Protein AF-A0A3D5RV11-F1 (afdb_monomer_lite)

Radius of gyration: 17.99 Å; chains: 1; bounding box: 46×35×48 Å

Structure (mmCIF, N/CA/C/O backbone):
data_AF-A0A3D5RV11-F1
#
_entry.id   AF-A0A3D5RV11-F1
#
loop_
_atom_site.group_PDB
_atom_site.id
_atom_site.type_symbol
_atom_site.label_atom_id
_atom_site.label_alt_id
_atom_site.label_comp_id
_atom_site.label_asym_id
_atom_site.label_entity_id
_atom_site.label_seq_id
_atom_site.pdbx_PDB_ins_code
_atom_site.Cartn_x
_atom_site.Cartn_y
_atom_site.Cartn_z
_atom_site.occupancy
_atom_site.B_iso_or_equiv
_atom_site.auth_seq_id
_atom_site.auth_comp_id
_atom_site.auth_asym_id
_atom_site.auth_atom_id
_atom_site.pdbx_PDB_model_num
ATOM 1 N N . MET A 1 1 ? 27.086 -14.162 5.211 1.00 39.62 1 MET A N 1
ATOM 2 C CA . MET A 1 1 ? 26.537 -12.927 4.613 1.00 39.62 1 MET A CA 1
ATOM 3 C C . MET A 1 1 ? 25.572 -13.339 3.508 1.00 39.62 1 MET A C 1
ATOM 5 O O . MET A 1 1 ? 26.021 -13.602 2.409 1.00 39.62 1 MET A O 1
ATOM 9 N N . HIS A 1 2 ? 24.284 -13.502 3.830 1.00 42.56 2 HIS A N 1
ATOM 10 C CA . HIS A 1 2 ? 23.211 -13.899 2.896 1.00 42.56 2 HIS A CA 1
ATOM 11 C C . HIS A 1 2 ? 21.897 -13.182 3.269 1.00 42.56 2 HIS A C 1
ATOM 13 O O . HIS A 1 2 ? 20.844 -13.797 3.323 1.00 42.56 2 HIS A O 1
ATOM 19 N N . TYR A 1 3 ? 21.973 -11.895 3.623 1.00 49.72 3 TYR A N 1
ATOM 20 C CA . TYR A 1 3 ? 20.805 -11.120 4.075 1.00 49.72 3 TYR A CA 1
ATOM 21 C C . TYR A 1 3 ? 20.136 -10.307 2.958 1.00 49.72 3 TYR A C 1
ATOM 23 O O . TYR A 1 3 ? 19.068 -9.752 3.173 1.00 49.72 3 TYR A O 1
ATOM 31 N N . GLU A 1 4 ? 20.749 -10.213 1.775 1.00 43.91 4 GLU A N 1
ATOM 32 C CA . GLU A 1 4 ? 20.245 -9.338 0.707 1.00 43.91 4 GLU A CA 1
ATOM 33 C C . GLU A 1 4 ? 19.208 -10.023 -0.195 1.00 43.91 4 GLU A C 1
ATOM 35 O O . GLU A 1 4 ? 18.327 -9.347 -0.705 1.00 43.91 4 GLU A O 1
ATOM 40 N N . LEU A 1 5 ? 19.239 -11.356 -0.334 1.00 47.38 5 LEU A N 1
ATOM 41 C CA . LEU A 1 5 ? 18.306 -12.089 -1.208 1.00 47.38 5 LEU A CA 1
ATOM 42 C C . LEU A 1 5 ? 16.985 -12.480 -0.530 1.00 47.38 5 LEU A C 1
ATOM 44 O O . LEU A 1 5 ? 16.057 -12.882 -1.221 1.00 47.38 5 LEU A O 1
ATOM 48 N N . SER A 1 6 ? 16.875 -12.382 0.799 1.00 54.75 6 SER A N 1
ATOM 49 C CA . SER A 1 6 ? 15.638 -12.756 1.501 1.00 54.75 6 SER A CA 1
ATOM 50 C C . SER A 1 6 ? 14.515 -11.738 1.312 1.00 54.75 6 SER A C 1
ATOM 52 O O . SER A 1 6 ? 13.356 -12.096 1.458 1.00 54.75 6 SER A O 1
ATOM 54 N N . TYR A 1 7 ? 14.844 -10.480 0.996 1.00 56.53 7 TYR A N 1
ATOM 55 C CA . TYR A 1 7 ? 13.843 -9.428 0.791 1.00 56.53 7 TYR A CA 1
ATOM 56 C C . TYR A 1 7 ? 13.012 -9.637 -0.481 1.00 56.53 7 TYR A C 1
ATOM 58 O O . TYR A 1 7 ? 11.853 -9.236 -0.511 1.00 56.53 7 TYR A O 1
ATOM 66 N N . ASP A 1 8 ? 13.585 -10.290 -1.495 1.00 61.59 8 ASP A N 1
ATOM 67 C CA . ASP A 1 8 ? 12.921 -10.554 -2.778 1.00 61.59 8 ASP A CA 1
ATOM 68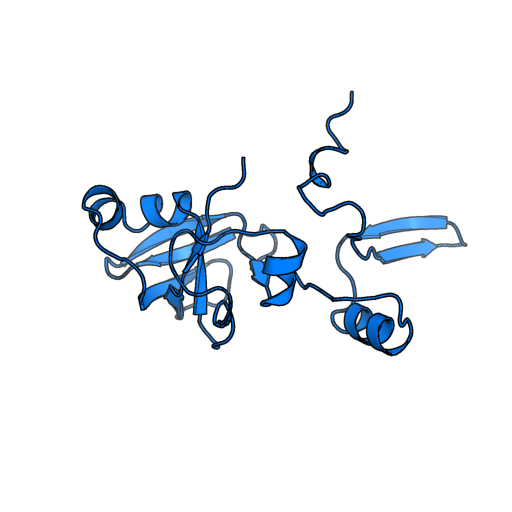 C C . ASP A 1 8 ? 12.304 -11.967 -2.849 1.00 61.59 8 ASP A C 1
ATOM 70 O O . ASP A 1 8 ? 11.769 -12.358 -3.884 1.00 61.59 8 ASP A O 1
ATOM 74 N N . GLN A 1 9 ? 12.372 -12.748 -1.762 1.00 72.62 9 GLN A N 1
ATOM 75 C CA . GLN A 1 9 ? 11.837 -14.109 -1.705 1.00 72.62 9 GLN A CA 1
ATOM 76 C C . GLN A 1 9 ? 10.542 -14.159 -0.896 1.00 72.62 9 GLN A C 1
ATOM 78 O O . GLN A 1 9 ? 10.540 -13.999 0.322 1.00 72.62 9 GLN A O 1
ATOM 83 N N . TYR A 1 10 ? 9.439 -14.449 -1.580 1.00 80.00 10 TYR A N 1
ATOM 84 C CA . TYR A 1 10 ? 8.146 -14.750 -0.972 1.00 80.00 10 TYR A CA 1
ATOM 85 C C . TYR A 1 10 ? 7.439 -15.843 -1.776 1.00 80.00 10 TYR A C 1
ATOM 87 O O . TYR A 1 10 ? 7.856 -16.222 -2.867 1.00 80.00 10 TYR A O 1
ATOM 95 N N . LYS A 1 11 ? 6.358 -16.398 -1.226 1.00 78.75 11 LYS A N 1
ATOM 96 C CA . LYS A 1 11 ? 5.597 -17.448 -1.910 1.00 78.75 11 LYS A CA 1
ATOM 97 C C . LYS A 1 11 ? 5.032 -16.919 -3.238 1.00 78.75 11 LYS A C 1
ATOM 99 O O . LYS A 1 11 ? 4.156 -16.052 -3.214 1.00 78.75 11 LYS A O 1
ATOM 104 N N . GLY A 1 12 ? 5.475 -17.488 -4.360 1.00 82.81 12 GLY A N 1
ATOM 105 C CA . GLY A 1 12 ? 5.062 -17.074 -5.704 1.00 82.81 12 GLY A CA 1
ATOM 106 C C . GLY A 1 12 ? 5.965 -16.016 -6.348 1.00 82.81 12 GLY A C 1
ATOM 107 O O . GLY A 1 12 ? 5.578 -15.444 -7.362 1.00 82.81 12 GLY A O 1
ATOM 108 N N . SER A 1 13 ? 7.131 -15.714 -5.763 1.00 87.69 13 SER A N 1
ATOM 109 C CA . SER A 1 13 ? 8.059 -14.706 -6.288 1.00 87.69 13 SER A CA 1
ATOM 110 C C . SER A 1 13 ? 8.991 -15.220 -7.392 1.00 87.69 13 SER A C 1
ATOM 112 O O . SER A 1 13 ? 9.818 -14.452 -7.875 1.00 87.69 13 SER A O 1
ATOM 114 N N . GLU A 1 14 ? 8.905 -16.498 -7.778 1.00 89.31 14 GLU A N 1
ATOM 115 C CA . GLU A 1 14 ? 9.834 -17.158 -8.709 1.00 89.31 14 GLU A CA 1
ATOM 116 C C . GLU A 1 14 ? 9.881 -16.482 -10.088 1.00 89.31 14 GLU A C 1
ATOM 118 O O . GLU A 1 14 ? 10.953 -16.377 -10.684 1.00 89.31 14 GLU A O 1
ATOM 123 N N . ASP A 1 15 ? 8.735 -15.963 -10.535 1.00 89.38 15 ASP A N 1
ATOM 124 C CA . ASP A 1 15 ? 8.558 -15.283 -11.821 1.00 89.38 15 ASP A CA 1
ATOM 125 C C . ASP A 1 15 ? 8.198 -13.796 -11.644 1.00 89.38 15 ASP A C 1
ATOM 127 O O . ASP A 1 15 ? 7.614 -13.162 -12.528 1.00 89.38 15 ASP A O 1
ATOM 131 N N . VAL A 1 16 ? 8.537 -13.211 -10.488 1.00 90.88 16 VAL A N 1
ATOM 132 C CA . VAL A 1 16 ? 8.301 -11.790 -10.215 1.00 90.88 16 VAL A CA 1
ATOM 133 C C . VAL A 1 16 ? 9.597 -11.002 -10.315 1.00 90.88 16 VAL A C 1
ATOM 135 O O . VAL A 1 16 ? 10.565 -11.240 -9.598 1.00 90.88 16 VAL A O 1
ATOM 138 N N . TYR A 1 17 ? 9.580 -9.987 -11.175 1.00 88.94 17 TYR A N 1
ATOM 139 C CA . TYR A 1 17 ? 10.732 -9.136 -11.443 1.00 88.94 17 TYR A CA 1
ATOM 140 C C . TYR A 1 17 ? 10.410 -7.668 -11.166 1.00 88.94 17 TYR A C 1
ATOM 142 O O . TYR A 1 17 ? 9.314 -7.183 -11.459 1.00 88.94 17 TYR A O 1
ATOM 150 N N . ARG A 1 18 ? 11.395 -6.931 -10.641 1.00 89.19 18 ARG A N 1
ATOM 151 C CA . ARG A 1 18 ? 11.338 -5.470 -10.505 1.00 89.19 18 ARG A CA 1
ATOM 152 C C . ARG A 1 18 ? 12.034 -4.809 -11.691 1.00 89.19 18 ARG A C 1
ATOM 154 O O . ARG A 1 18 ? 13.166 -5.153 -12.021 1.00 89.19 18 ARG A O 1
ATOM 161 N N . LEU A 1 19 ? 11.384 -3.814 -12.286 1.00 89.19 19 LEU A N 1
ATOM 162 C CA . LEU A 1 19 ? 12.013 -2.945 -13.278 1.00 89.19 19 LEU A CA 1
ATOM 163 C C . LEU A 1 19 ? 12.962 -1.959 -12.587 1.00 89.19 19 LEU A C 1
ATOM 165 O O . LEU A 1 19 ? 12.574 -1.281 -11.638 1.00 89.19 19 LEU A O 1
ATOM 169 N N . GLU A 1 20 ? 14.192 -1.859 -13.085 1.00 88.06 20 GLU A N 1
ATOM 170 C CA . GLU A 1 20 ? 15.202 -0.917 -12.597 1.00 88.06 20 GLU A CA 1
ATOM 171 C C . GLU A 1 20 ? 15.660 0.016 -13.715 1.00 88.06 20 GLU A C 1
ATOM 173 O O . GLU A 1 20 ? 15.777 -0.387 -14.874 1.00 88.06 20 GLU A O 1
ATOM 178 N N . THR A 1 21 ? 15.994 1.254 -13.357 1.00 86.81 21 THR A N 1
ATOM 179 C CA . THR A 1 21 ? 16.575 2.228 -14.284 1.00 86.81 21 THR A CA 1
ATOM 180 C C . THR A 1 21 ? 18.074 2.327 -14.043 1.00 86.81 21 THR A C 1
ATOM 182 O O . THR A 1 21 ? 18.521 2.652 -12.942 1.00 86.81 21 THR A O 1
ATOM 185 N N . HIS A 1 22 ? 18.875 2.036 -15.069 1.00 88.44 22 HIS A N 1
ATOM 186 C CA . HIS A 1 22 ? 20.335 2.134 -15.005 1.00 88.44 22 HIS A CA 1
ATOM 187 C C . HIS A 1 22 ? 20.788 3.320 -15.856 1.00 88.44 22 HIS A C 1
ATOM 189 O O . HIS A 1 22 ? 20.619 3.329 -17.074 1.00 88.44 22 HIS A O 1
ATOM 195 N N . TYR A 1 23 ? 21.379 4.327 -15.219 1.00 84.56 23 TYR A N 1
ATOM 196 C CA . TYR A 1 23 ? 21.943 5.483 -15.907 1.00 84.56 23 TYR A CA 1
ATOM 197 C C . TYR A 1 23 ? 23.357 5.159 -16.370 1.00 84.56 23 TYR A C 1
ATOM 199 O O . TYR A 1 23 ? 24.210 4.776 -15.565 1.00 84.56 23 TYR A O 1
ATOM 207 N N . LEU A 1 24 ? 23.607 5.328 -17.667 1.00 87.69 24 LEU A N 1
ATOM 208 C CA . LEU A 1 24 ? 24.897 5.046 -18.284 1.00 87.69 24 LEU A CA 1
ATOM 209 C C . LEU A 1 24 ? 25.633 6.348 -18.616 1.00 87.69 24 LEU A C 1
ATOM 211 O O . LEU A 1 24 ? 25.070 7.247 -19.239 1.00 87.69 24 LEU A O 1
ATOM 215 N N . LYS A 1 25 ? 26.923 6.413 -18.281 1.00 85.56 25 LYS A N 1
ATOM 216 C CA . LYS A 1 25 ? 27.863 7.420 -18.788 1.00 85.56 25 LYS A CA 1
ATOM 217 C C . LYS A 1 25 ? 29.020 6.696 -19.462 1.00 85.56 25 LYS A C 1
ATOM 219 O O . LYS A 1 25 ? 29.633 5.826 -18.852 1.00 85.56 25 LYS A O 1
ATOM 224 N N . GLU A 1 26 ? 29.287 7.025 -20.727 1.00 88.50 26 GLU A N 1
ATOM 225 C CA . GLU A 1 26 ? 30.350 6.386 -21.529 1.00 88.50 26 GLU A CA 1
ATOM 226 C C . GLU A 1 26 ? 30.248 4.845 -21.545 1.00 88.50 26 GLU A C 1
ATOM 228 O O . GLU A 1 26 ? 31.241 4.127 -21.452 1.00 88.50 26 GLU A O 1
ATOM 233 N N . GLY A 1 27 ? 29.018 4.319 -21.607 1.00 82.88 27 GLY A N 1
ATOM 234 C CA . GLY A 1 27 ? 28.752 2.876 -21.616 1.00 82.88 27 GLY A CA 1
ATOM 235 C C . GLY A 1 27 ? 28.914 2.173 -20.263 1.00 82.88 27 GLY A C 1
ATOM 236 O O . GLY A 1 27 ? 28.728 0.962 -20.189 1.00 82.88 27 GLY A O 1
ATOM 237 N N . LYS A 1 28 ? 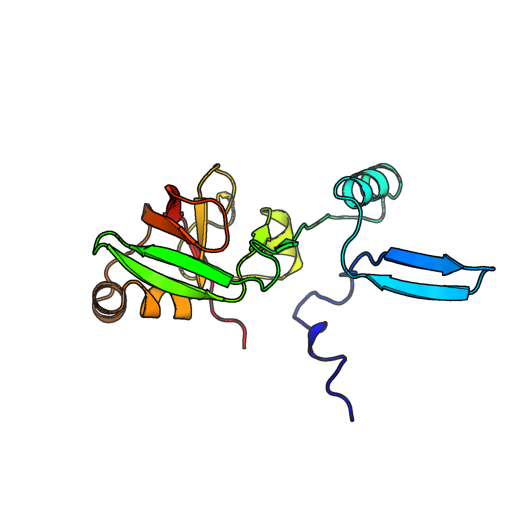29.224 2.901 -19.182 1.00 81.69 28 LYS A N 1
ATOM 238 C CA . LYS A 1 28 ? 29.320 2.356 -17.820 1.00 81.69 28 LYS A CA 1
ATOM 239 C C . LYS A 1 28 ? 28.150 2.826 -16.964 1.00 81.69 28 LYS A C 1
ATOM 241 O O . LYS A 1 28 ? 27.803 4.004 -16.979 1.00 81.69 28 LYS A O 1
ATOM 246 N N . SER A 1 29 ? 27.569 1.910 -16.190 1.00 82.81 29 SER A N 1
ATOM 247 C CA . SER A 1 29 ? 26.524 2.239 -15.216 1.00 82.81 29 SER A CA 1
ATOM 248 C C . SER A 1 29 ? 27.079 3.159 -14.135 1.00 82.81 29 SER A C 1
ATOM 250 O O . SER A 1 29 ? 27.969 2.767 -13.384 1.00 82.81 29 SER A O 1
ATOM 252 N N . THR A 1 30 ? 26.534 4.368 -14.038 1.00 84.38 30 THR A N 1
ATOM 253 C CA . THR A 1 30 ? 26.899 5.361 -13.020 1.00 84.38 30 THR A CA 1
ATOM 254 C C . THR A 1 30 ? 25.900 5.437 -11.878 1.00 84.38 30 THR A C 1
ATOM 256 O O . THR A 1 30 ? 26.267 5.854 -10.785 1.00 84.38 30 THR A O 1
ATOM 259 N N . GLN A 1 31 ? 24.650 5.037 -12.111 1.00 84.56 31 GLN A N 1
ATOM 260 C CA . GLN A 1 31 ? 23.600 5.038 -11.097 1.00 84.56 31 GLN A CA 1
ATOM 261 C C . GLN A 1 31 ? 22.562 3.965 -11.423 1.00 84.56 31 GLN A C 1
ATOM 263 O O . GLN A 1 31 ? 22.233 3.758 -12.589 1.00 84.56 31 GLN A O 1
ATOM 268 N N . LYS A 1 32 ? 22.041 3.312 -10.385 1.00 82.88 32 LYS A N 1
ATOM 269 C CA . LYS A 1 32 ? 20.897 2.403 -10.463 1.00 82.88 32 LYS A CA 1
ATOM 270 C C . LYS A 1 32 ? 19.778 2.960 -9.601 1.00 82.88 32 LYS A C 1
ATOM 272 O O . LYS A 1 32 ? 20.049 3.436 -8.499 1.00 82.88 32 LYS A O 1
ATOM 277 N N . ASP A 1 33 ? 18.558 2.905 -10.106 1.00 82.06 33 ASP A N 1
ATOM 278 C CA . ASP A 1 33 ? 17.368 3.374 -9.413 1.00 82.06 33 ASP A CA 1
ATOM 279 C C . ASP A 1 33 ? 16.266 2.310 -9.477 1.00 82.06 33 ASP A C 1
ATOM 281 O O . ASP A 1 33 ? 16.088 1.639 -10.495 1.00 82.06 33 ASP A O 1
ATOM 285 N N . ALA A 1 34 ? 15.534 2.167 -8.373 1.00 78.69 34 ALA A N 1
ATOM 286 C CA . ALA A 1 34 ? 14.338 1.336 -8.296 1.00 78.69 34 ALA A CA 1
ATOM 287 C C . ALA A 1 34 ? 13.111 2.045 -8.894 1.00 78.69 34 ALA A C 1
ATOM 289 O O . ALA A 1 34 ? 12.092 1.406 -9.141 1.00 78.69 34 ALA A O 1
ATOM 290 N N . PHE A 1 35 ? 13.191 3.360 -9.124 1.00 80.12 35 PHE A N 1
ATOM 291 C CA . PHE A 1 35 ? 12.170 4.099 -9.851 1.00 80.12 35 PHE A CA 1
ATOM 292 C C . PHE A 1 35 ? 12.338 3.932 -11.360 1.00 80.12 35 PHE A C 1
ATOM 294 O O . PHE A 1 35 ? 13.433 4.047 -11.916 1.00 80.12 35 PHE A O 1
ATOM 301 N N . THR A 1 36 ? 11.216 3.703 -12.033 1.00 82.56 36 THR A N 1
ATOM 302 C CA . THR A 1 36 ? 11.121 3.651 -13.490 1.00 82.56 36 THR A CA 1
ATOM 303 C C . THR A 1 36 ? 9.966 4.522 -13.977 1.00 82.56 36 THR A C 1
ATOM 305 O O . THR A 1 36 ? 9.147 4.975 -13.172 1.00 82.56 36 THR A O 1
ATOM 308 N N . ASP A 1 37 ? 9.917 4.789 -15.282 1.00 81.50 37 ASP A N 1
ATOM 309 C CA . ASP A 1 37 ? 8.822 5.549 -15.884 1.00 81.50 37 ASP A CA 1
ATOM 310 C C . ASP A 1 37 ? 7.491 4.824 -15.636 1.00 81.50 37 ASP A C 1
ATOM 312 O O . ASP A 1 37 ? 7.366 3.616 -15.854 1.00 81.50 37 ASP A O 1
ATOM 316 N N . TYR A 1 38 ? 6.490 5.580 -15.185 1.00 79.25 38 TYR A N 1
ATOM 317 C CA . TYR A 1 38 ? 5.161 5.080 -14.852 1.00 79.25 38 TYR A CA 1
ATOM 318 C C . TYR A 1 38 ? 4.529 4.261 -15.988 1.00 79.25 38 TYR A C 1
ATOM 320 O O . TYR A 1 38 ? 3.864 3.257 -15.727 1.00 79.25 38 TYR A O 1
ATOM 328 N N . LEU A 1 39 ? 4.750 4.663 -17.246 1.00 85.44 39 LEU A N 1
ATOM 329 C CA . LEU A 1 39 ? 4.163 4.001 -18.413 1.00 85.44 39 LEU A CA 1
ATOM 330 C C . LEU A 1 39 ? 4.983 2.813 -18.923 1.00 85.44 39 LEU A C 1
ATOM 332 O O . LEU A 1 39 ? 4.453 2.013 -19.695 1.00 85.44 39 LEU A O 1
ATOM 336 N N . LEU A 1 40 ? 6.244 2.664 -18.502 1.00 86.75 40 LEU A N 1
ATOM 337 C CA . LEU A 1 40 ? 7.137 1.648 -19.062 1.00 86.75 40 LEU A CA 1
ATOM 338 C C . LEU A 1 40 ? 6.604 0.232 -18.839 1.00 86.75 40 LEU A C 1
ATOM 340 O O . LEU A 1 40 ? 6.633 -0.578 -19.759 1.00 86.75 40 LEU A O 1
ATOM 344 N N . GLY A 1 41 ? 6.076 -0.056 -17.646 1.00 86.31 41 GLY A N 1
ATOM 345 C CA . GLY A 1 41 ? 5.509 -1.371 -17.340 1.00 86.31 41 GLY A CA 1
ATOM 346 C C . GLY A 1 41 ? 4.383 -1.755 -18.305 1.00 86.31 41 GLY A C 1
ATOM 347 O O . GLY A 1 41 ? 4.401 -2.849 -18.862 1.00 86.31 41 GLY A O 1
ATOM 348 N N . GLN A 1 42 ? 3.458 -0.827 -18.575 1.00 86.38 42 GLN A N 1
ATOM 349 C CA . GLN A 1 42 ? 2.367 -1.062 -19.525 1.00 86.38 42 GLN A CA 1
ATOM 350 C C . GLN A 1 42 ? 2.890 -1.212 -20.958 1.00 86.38 42 GLN A C 1
ATOM 352 O O . GLN A 1 42 ? 2.505 -2.139 -21.658 1.00 86.38 42 GLN A O 1
ATOM 357 N N . GLN A 1 43 ? 3.827 -0.358 -21.379 1.00 90.81 43 GLN A N 1
ATOM 358 C CA . GLN A 1 43 ? 4.422 -0.441 -22.717 1.00 90.81 43 GLN A CA 1
ATOM 359 C C . GLN A 1 43 ? 5.185 -1.747 -22.962 1.00 90.81 43 GLN A C 1
ATOM 361 O O . GLN A 1 43 ? 5.275 -2.192 -24.106 1.00 90.81 43 GLN A O 1
ATOM 366 N N . LEU A 1 44 ? 5.783 -2.329 -21.919 1.00 89.38 44 LEU A N 1
ATOM 367 C CA . LEU A 1 44 ? 6.423 -3.639 -21.996 1.00 89.38 44 LEU A CA 1
ATOM 368 C C . LEU A 1 44 ? 5.375 -4.74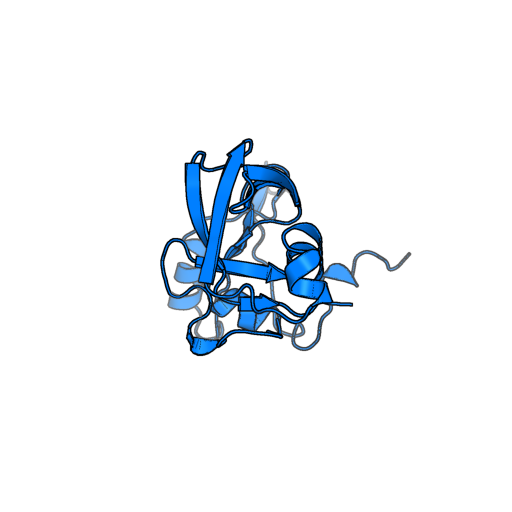3 -22.122 1.00 89.38 44 LEU A C 1
ATOM 370 O O . LEU A 1 44 ? 5.523 -5.586 -23.000 1.00 89.38 44 LEU A O 1
ATOM 374 N N . ALA A 1 45 ? 4.314 -4.705 -21.312 1.00 88.88 45 ALA A N 1
ATOM 375 C CA . ALA A 1 45 ? 3.219 -5.672 -21.392 1.00 88.88 45 ALA A CA 1
ATOM 376 C C . ALA A 1 45 ? 2.541 -5.672 -22.773 1.00 88.88 45 ALA A C 1
ATOM 378 O O . ALA A 1 45 ? 2.238 -6.731 -23.307 1.00 88.88 45 ALA A O 1
ATOM 379 N N . ASP A 1 46 ? 2.395 -4.502 -23.401 1.00 91.06 46 ASP A N 1
ATOM 380 C CA . ASP A 1 46 ? 1.816 -4.376 -24.746 1.00 91.06 46 ASP A CA 1
ATOM 381 C C . ASP A 1 46 ? 2.715 -4.962 -25.860 1.00 91.06 46 ASP A C 1
ATOM 383 O O . ASP A 1 46 ? 2.259 -5.156 -26.987 1.00 91.06 46 ASP A O 1
ATOM 387 N N . LYS A 1 47 ? 4.008 -5.189 -25.585 1.00 94.12 47 LYS A N 1
ATOM 388 C CA . LYS A 1 47 ? 5.010 -5.653 -26.566 1.00 94.12 47 LYS A CA 1
ATOM 389 C C . LYS A 1 47 ? 5.535 -7.062 -26.301 1.00 94.12 47 LYS A C 1
ATOM 391 O O . LYS A 1 47 ? 6.166 -7.634 -27.189 1.00 94.12 47 LYS A O 1
ATOM 396 N N . LEU A 1 48 ? 5.364 -7.573 -25.085 1.00 91.44 48 LEU A N 1
ATOM 397 C CA . LEU A 1 48 ? 5.925 -8.835 -24.619 1.00 91.44 48 LEU A CA 1
ATOM 398 C C . LEU A 1 48 ? 4.806 -9.702 -24.047 1.00 91.44 48 LEU A C 1
ATOM 400 O O . LEU A 1 48 ? 4.426 -9.552 -22.888 1.00 91.44 48 LEU A O 1
ATOM 404 N N . ASP A 1 49 ? 4.338 -10.657 -24.849 1.00 91.81 49 ASP A N 1
ATOM 405 C CA . ASP A 1 49 ? 3.247 -11.572 -24.486 1.00 91.81 49 ASP A CA 1
ATOM 406 C C . ASP A 1 49 ? 3.556 -12.445 -23.254 1.00 91.81 49 ASP A C 1
ATOM 408 O O . ASP A 1 49 ? 2.656 -13.048 -22.677 1.00 91.81 49 ASP A O 1
ATOM 412 N N . GLN A 1 50 ? 4.826 -12.537 -22.839 1.00 92.19 50 GLN A N 1
ATOM 413 C CA . GLN A 1 50 ? 5.244 -13.290 -21.651 1.00 92.19 50 GLN A CA 1
ATOM 414 C C . GLN A 1 50 ? 4.922 -12.568 -20.334 1.00 92.19 50 GLN A C 1
ATOM 416 O O . GLN A 1 50 ? 5.037 -13.165 -19.267 1.00 92.19 50 GLN A O 1
ATOM 421 N N . ILE A 1 51 ? 4.563 -11.283 -20.380 1.00 92.38 51 ILE A N 1
ATOM 422 C CA . ILE A 1 51 ? 4.225 -10.513 -19.184 1.00 92.38 51 ILE A CA 1
ATOM 423 C C . ILE A 1 51 ? 2.756 -10.758 -18.836 1.00 92.38 51 ILE A C 1
ATOM 425 O O . ILE A 1 51 ? 1.852 -10.193 -19.446 1.00 92.38 51 ILE A O 1
ATOM 429 N N . GLU A 1 52 ? 2.515 -11.564 -17.804 1.00 91.88 52 GLU A N 1
ATOM 430 C CA . GLU A 1 52 ? 1.153 -11.904 -17.374 1.00 91.88 52 GLU A CA 1
ATOM 431 C C . GLU A 1 52 ? 0.436 -10.754 -16.654 1.00 91.88 52 GLU A C 1
ATOM 433 O O . GLU A 1 52 ? -0.784 -10.606 -16.741 1.00 91.88 52 GLU A O 1
ATOM 438 N N . THR A 1 53 ? 1.175 -9.961 -15.875 1.00 91.75 53 THR A N 1
ATOM 439 C CA . THR A 1 53 ? 0.605 -8.894 -15.049 1.00 91.75 53 THR A CA 1
ATOM 440 C C . THR A 1 53 ? 1.662 -7.867 -14.662 1.00 91.75 53 THR A C 1
ATOM 442 O O . THR A 1 53 ? 2.817 -8.203 -14.415 1.00 91.75 53 THR A O 1
ATOM 445 N N . ILE A 1 54 ? 1.247 -6.605 -14.544 1.00 92.12 54 ILE A N 1
ATOM 446 C CA . ILE A 1 54 ? 2.093 -5.509 -14.063 1.00 92.12 54 ILE A CA 1
ATOM 447 C C . ILE A 1 54 ? 1.517 -4.953 -12.765 1.00 92.12 54 ILE A C 1
ATOM 449 O O . ILE A 1 54 ? 0.341 -4.590 -12.685 1.00 92.12 54 ILE A O 1
ATOM 453 N N . GLY A 1 55 ? 2.365 -4.876 -11.746 1.00 91.00 55 GLY A N 1
ATOM 454 C CA . GLY A 1 55 ? 2.097 -4.187 -10.489 1.00 91.00 55 GLY A CA 1
ATOM 455 C C . GLY A 1 55 ? 2.769 -2.824 -10.477 1.00 91.00 55 GLY A C 1
ATOM 456 O O . GLY A 1 55 ? 3.784 -2.606 -11.138 1.00 91.00 55 GLY A O 1
ATOM 457 N N . GLN A 1 56 ? 2.208 -1.902 -9.707 1.00 89.25 56 GLN A N 1
ATOM 458 C CA . GLN A 1 56 ? 2.825 -0.610 -9.433 1.00 89.25 56 GLN A CA 1
ATOM 459 C C . GLN A 1 56 ? 2.828 -0.354 -7.928 1.00 89.25 56 GLN A C 1
ATOM 461 O O . GLN A 1 56 ? 1.812 -0.529 -7.252 1.00 89.25 56 GLN A O 1
ATOM 466 N N . LEU A 1 57 ? 3.981 0.074 -7.420 1.00 90.12 57 LEU A N 1
ATOM 467 C CA . LEU A 1 57 ? 4.161 0.559 -6.058 1.00 90.12 57 LEU A CA 1
ATOM 468 C C . LEU A 1 57 ? 4.856 1.906 -6.116 1.00 90.12 57 LEU A C 1
ATOM 470 O O . LEU A 1 57 ? 5.992 2.011 -6.573 1.00 90.12 57 LEU A O 1
ATOM 474 N N . ILE A 1 58 ? 4.171 2.938 -5.643 1.00 90.56 58 ILE A N 1
ATOM 475 C CA . ILE A 1 58 ? 4.700 4.297 -5.614 1.00 90.56 58 ILE A CA 1
ATOM 476 C C . ILE A 1 58 ? 4.713 4.748 -4.158 1.00 90.56 58 ILE A C 1
ATOM 478 O O . ILE A 1 58 ? 3.649 4.822 -3.542 1.00 90.56 58 ILE A O 1
ATOM 482 N N . PRO A 1 59 ? 5.882 5.066 -3.583 1.00 91.50 59 PRO A N 1
ATOM 483 C CA . PRO A 1 59 ? 5.968 5.661 -2.258 1.00 91.50 59 PRO A CA 1
ATOM 484 C C . PRO A 1 59 ? 5.020 6.849 -2.089 1.00 91.50 59 PRO A C 1
ATOM 486 O O . PRO A 1 59 ? 5.026 7.779 -2.894 1.00 91.50 59 PRO A O 1
ATOM 489 N N . TYR A 1 60 ? 4.235 6.846 -1.010 1.00 91.62 60 TYR A N 1
ATOM 490 C CA . TYR A 1 60 ? 3.329 7.950 -0.673 1.00 91.62 60 TYR A CA 1
ATOM 491 C C . TYR A 1 60 ? 4.073 9.282 -0.486 1.00 91.62 60 TYR A C 1
ATOM 493 O O . TYR A 1 60 ? 3.549 10.360 -0.770 1.00 91.62 60 TYR A O 1
ATOM 501 N N . SER A 1 61 ? 5.311 9.195 -0.002 1.00 91.31 61 SER A N 1
ATOM 502 C CA . SER A 1 61 ? 6.222 10.307 0.239 1.00 91.31 61 SER A CA 1
ATOM 503 C C . SER A 1 61 ? 7.671 9.835 0.103 1.00 91.31 61 SER A C 1
ATOM 505 O O . SER A 1 61 ? 7.938 8.635 0.022 1.00 91.31 61 SER A O 1
ATOM 507 N N . ARG A 1 62 ? 8.629 10.773 0.110 1.00 87.94 62 ARG A N 1
ATOM 508 C CA . ARG A 1 62 ? 10.062 10.471 -0.073 1.00 87.94 62 ARG A CA 1
ATOM 509 C C . ARG A 1 62 ? 10.594 9.426 0.914 1.00 87.94 62 ARG A C 1
ATOM 511 O O . ARG A 1 62 ? 11.437 8.622 0.541 1.00 87.94 62 ARG A O 1
ATOM 518 N N . ASP A 1 63 ? 10.136 9.458 2.163 1.00 90.19 63 ASP A N 1
ATOM 519 C CA . ASP A 1 63 ? 10.561 8.530 3.215 1.00 90.19 63 ASP A CA 1
ATOM 520 C C . ASP A 1 63 ? 9.522 7.441 3.509 1.00 90.19 63 ASP A C 1
ATOM 522 O O . ASP A 1 63 ? 9.685 6.707 4.483 1.00 90.19 63 ASP A O 1
ATOM 526 N N . ARG A 1 64 ? 8.478 7.329 2.670 1.00 93.62 64 ARG A N 1
ATOM 527 C CA . ARG A 1 64 ? 7.357 6.383 2.807 1.00 93.62 64 ARG A CA 1
ATOM 528 C C . ARG A 1 64 ? 6.539 6.580 4.080 1.00 93.62 64 ARG A C 1
ATOM 530 O O . ARG A 1 64 ? 5.887 5.652 4.551 1.00 93.62 64 ARG A O 1
ATOM 537 N N . LYS A 1 65 ? 6.578 7.779 4.664 1.00 94.88 65 LYS A N 1
ATOM 538 C CA . LYS A 1 65 ? 5.857 8.114 5.896 1.00 94.88 65 LYS A CA 1
ATOM 539 C C . LYS A 1 65 ? 4.797 9.166 5.643 1.00 94.88 65 LYS A C 1
ATOM 541 O O . LYS A 1 65 ? 4.976 10.062 4.823 1.00 94.88 65 LYS A O 1
ATOM 546 N N . GLY A 1 66 ? 3.720 9.096 6.407 1.00 94.50 66 GLY A N 1
ATOM 547 C CA . GLY A 1 66 ? 2.624 10.052 6.346 1.00 94.50 66 GLY A CA 1
ATOM 548 C C . GLY A 1 66 ? 1.941 10.166 7.693 1.00 94.50 66 GLY A C 1
ATOM 549 O O . GLY A 1 66 ? 1.849 9.191 8.440 1.00 94.50 66 GLY A O 1
ATOM 550 N N . PHE A 1 67 ? 1.474 11.363 8.019 1.00 94.50 67 PHE A N 1
ATOM 551 C CA . PHE A 1 67 ? 0.609 11.552 9.172 1.00 94.50 67 PHE A CA 1
ATOM 552 C C . PHE A 1 67 ? -0.843 11.287 8.783 1.00 94.50 67 PHE A C 1
ATOM 554 O O . PHE A 1 67 ? -1.302 11.785 7.760 1.00 94.50 67 PHE A O 1
ATOM 561 N N . PHE A 1 68 ? -1.565 10.517 9.592 1.00 94.94 68 PHE A N 1
ATOM 562 C CA . PHE A 1 68 ? -2.983 10.233 9.394 1.00 94.94 68 PHE A CA 1
ATOM 563 C C . PHE A 1 68 ? -3.754 10.459 10.685 1.00 94.94 68 PHE A C 1
ATOM 565 O O . PHE A 1 68 ? -3.296 10.110 11.775 1.00 94.94 68 PHE A O 1
ATOM 572 N N . LYS A 1 69 ? -4.944 11.035 10.543 1.00 93.06 69 LYS A N 1
ATOM 573 C CA . LYS A 1 69 ? -5.876 11.302 11.629 1.00 93.06 69 LYS A CA 1
ATOM 574 C C . LYS A 1 69 ? -7.079 10.389 11.519 1.00 93.06 69 LYS A C 1
ATOM 576 O O . LYS A 1 69 ? -7.703 10.327 10.464 1.00 93.06 69 LYS A O 1
ATOM 581 N N . ASN A 1 70 ? -7.416 9.718 12.611 1.00 89.19 70 ASN A N 1
ATOM 582 C CA . ASN A 1 70 ? -8.696 9.027 12.745 1.00 89.19 70 ASN A CA 1
ATOM 583 C C . ASN A 1 70 ? -9.799 10.007 13.192 1.00 89.19 70 ASN A C 1
ATOM 585 O O . ASN A 1 70 ? -9.547 11.188 13.436 1.00 89.19 70 ASN A O 1
ATOM 589 N N . GLU A 1 71 ? -11.023 9.505 13.355 1.00 83.62 71 GLU A N 1
ATOM 590 C CA . GLU A 1 71 ? -12.195 10.269 13.826 1.00 83.62 71 GLU A CA 1
ATOM 591 C C . GLU A 1 71 ? -11.976 10.973 15.181 1.00 83.62 71 GLU A C 1
ATOM 593 O O . GLU A 1 71 ? -12.643 11.957 15.489 1.00 83.62 71 GLU A O 1
ATOM 598 N N . ARG A 1 72 ? -11.017 10.505 15.993 1.00 83.94 72 ARG A N 1
ATOM 599 C CA . ARG A 1 72 ? -10.653 11.113 17.286 1.00 83.94 72 ARG A CA 1
ATOM 600 C C . ARG A 1 72 ? -9.690 12.294 17.134 1.00 83.94 72 ARG A C 1
ATOM 602 O O . ARG A 1 72 ? -9.250 12.856 18.131 1.00 83.94 72 ARG A O 1
ATOM 609 N N . ASN A 1 73 ? -9.356 12.664 15.896 1.00 77.69 73 ASN A N 1
ATOM 610 C CA . ASN A 1 73 ? -8.452 13.753 15.531 1.00 77.69 73 ASN A CA 1
ATOM 611 C C . ASN A 1 73 ? -7.022 13.594 16.091 1.00 77.69 73 ASN A C 1
ATOM 613 O O . ASN A 1 73 ? -6.275 14.567 16.204 1.00 77.69 73 ASN A O 1
ATOM 617 N N . HIS A 1 74 ? -6.620 12.366 16.428 1.00 82.25 74 HIS A N 1
ATOM 618 C CA . HIS A 1 74 ? -5.254 12.061 16.839 1.00 82.25 74 HIS A CA 1
ATOM 619 C C . HIS A 1 74 ? -4.373 11.873 15.613 1.00 82.25 74 HIS A C 1
ATOM 621 O O . HIS A 1 74 ? -4.712 11.104 14.720 1.00 82.25 74 HIS A O 1
ATOM 627 N N . ASN A 1 75 ? -3.239 12.572 15.573 1.00 88.00 75 ASN A N 1
ATOM 628 C CA . ASN A 1 75 ? -2.316 12.488 14.452 1.00 88.00 75 ASN A CA 1
ATOM 629 C C . ASN A 1 75 ? -1.312 11.354 14.677 1.00 88.00 75 ASN A C 1
ATOM 631 O O . ASN A 1 75 ? -0.538 11.387 15.633 1.00 88.00 75 ASN A O 1
ATOM 635 N N . HIS A 1 76 ? -1.302 10.366 13.789 1.00 93.06 76 HIS A N 1
ATOM 636 C CA . HIS A 1 76 ? -0.433 9.202 13.885 1.00 93.06 76 HIS A CA 1
ATOM 637 C C . HIS A 1 76 ? 0.528 9.162 12.704 1.00 93.06 76 HIS A C 1
ATOM 639 O O . HIS A 1 76 ? 0.111 9.208 11.550 1.00 93.06 76 HIS A O 1
ATOM 645 N N . LEU A 1 77 ? 1.823 9.034 12.993 1.00 94.31 77 LEU A N 1
ATOM 646 C CA . LEU A 1 77 ? 2.819 8.758 11.965 1.00 94.31 77 LEU A CA 1
ATOM 647 C C . LEU A 1 77 ? 2.700 7.296 11.529 1.00 94.31 77 LEU A C 1
ATOM 649 O O . LEU A 1 77 ? 2.945 6.391 12.334 1.00 94.31 77 LEU A O 1
ATOM 653 N N . ILE A 1 78 ? 2.355 7.072 10.270 1.00 95.19 78 ILE A N 1
ATOM 654 C CA . ILE A 1 78 ? 2.362 5.762 9.620 1.00 95.19 78 ILE A CA 1
ATOM 655 C C . ILE A 1 78 ? 3.600 5.677 8.722 1.00 95.19 78 ILE A C 1
ATOM 657 O O . ILE A 1 78 ? 4.073 6.689 8.199 1.00 95.19 78 ILE A O 1
ATOM 661 N N . GLN A 1 79 ? 4.173 4.482 8.627 1.00 94.50 79 GLN A N 1
ATOM 662 C CA . GLN A 1 79 ? 5.376 4.183 7.853 1.00 94.50 79 GLN A CA 1
ATOM 663 C C . GLN A 1 79 ? 5.036 3.150 6.778 1.00 94.50 79 GLN A C 1
ATOM 665 O O . GLN A 1 79 ? 4.009 2.488 6.892 1.00 94.50 79 GLN A O 1
ATOM 670 N N . GLU A 1 80 ? 5.898 3.029 5.769 1.00 94.00 80 GLU A N 1
ATOM 671 C CA . GLU A 1 80 ? 5.744 2.073 4.666 1.00 94.00 80 GLU A CA 1
ATOM 672 C C . GLU A 1 80 ? 4.406 2.233 3.923 1.00 94.00 80 GLU A C 1
ATOM 674 O O . GLU A 1 80 ? 3.656 1.288 3.702 1.00 94.00 80 GLU A O 1
ATOM 679 N N . ILE A 1 81 ? 4.100 3.479 3.545 1.00 94.62 81 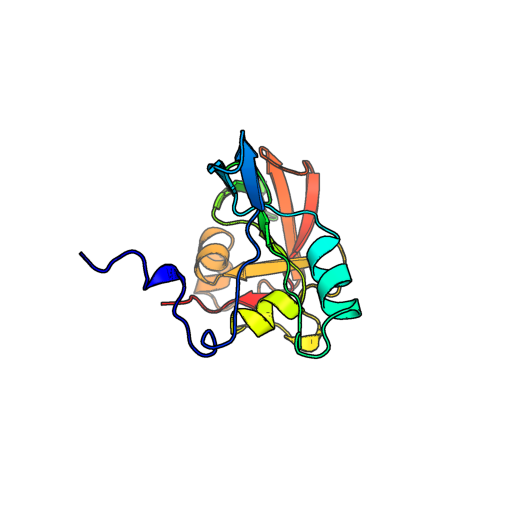ILE A N 1
ATOM 680 C CA . ILE A 1 81 ? 2.872 3.840 2.829 1.00 94.62 81 ILE A CA 1
ATOM 681 C C . ILE A 1 81 ? 3.149 3.932 1.332 1.00 94.62 81 ILE A C 1
ATOM 683 O O . ILE A 1 81 ? 4.057 4.652 0.899 1.00 94.62 81 ILE A O 1
ATOM 687 N N . TYR A 1 82 ? 2.310 3.265 0.544 1.00 94.38 82 TYR A N 1
ATOM 688 C CA . TYR A 1 82 ? 2.431 3.200 -0.906 1.00 94.38 82 TYR A CA 1
ATOM 689 C C . TYR A 1 82 ? 1.076 3.420 -1.576 1.00 94.38 82 TYR A C 1
ATOM 691 O O . TYR A 1 82 ? 0.046 2.941 -1.102 1.00 94.38 82 TYR A O 1
ATOM 699 N N . TYR A 1 83 ? 1.089 4.109 -2.712 1.00 93.12 83 TYR A N 1
ATOM 700 C CA . TYR A 1 83 ? 0.046 3.961 -3.715 1.00 93.12 83 TYR A CA 1
ATOM 701 C C . TYR A 1 83 ? 0.293 2.660 -4.473 1.00 93.12 83 TYR A C 1
ATOM 703 O O . TYR A 1 83 ? 1.421 2.374 -4.882 1.00 93.12 83 TYR A O 1
ATOM 711 N N . ALA A 1 84 ? -0.769 1.889 -4.657 1.00 92.44 84 ALA A N 1
ATOM 712 C CA . ALA A 1 84 ? -0.733 0.616 -5.349 1.00 92.44 84 ALA A CA 1
ATOM 713 C C . ALA A 1 84 ? -2.013 0.418 -6.158 1.00 92.44 84 ALA A C 1
ATOM 715 O O . ALA A 1 84 ? -3.012 1.112 -5.954 1.00 92.44 84 ALA A O 1
ATOM 716 N N . ASN A 1 85 ? -1.985 -0.560 -7.054 1.00 88.88 85 ASN A N 1
ATOM 717 C CA . ASN A 1 85 ? -3.160 -1.065 -7.746 1.00 88.88 85 ASN A CA 1
ATOM 718 C C . ASN A 1 85 ? -3.482 -2.496 -7.278 1.00 88.88 85 ASN A C 1
ATOM 720 O O . ASN A 1 85 ? -2.716 -3.131 -6.551 1.00 88.88 85 ASN A O 1
ATOM 724 N N . LYS A 1 86 ? -4.638 -3.016 -7.700 1.00 90.19 86 LYS A N 1
ATOM 725 C CA . LYS A 1 86 ? -5.089 -4.367 -7.337 1.00 90.19 86 LYS A CA 1
ATOM 726 C C . LYS A 1 86 ? -4.104 -5.461 -7.775 1.00 90.19 86 LYS A C 1
ATOM 728 O O . LYS A 1 86 ? -3.902 -6.421 -7.037 1.00 90.19 86 LYS A O 1
ATOM 733 N N . SER A 1 87 ? -3.473 -5.330 -8.946 1.00 91.56 87 SER A N 1
ATOM 734 C CA . SER A 1 87 ? -2.525 -6.334 -9.449 1.00 91.56 87 SER A CA 1
ATOM 735 C C . SER A 1 87 ? -1.282 -6.462 -8.567 1.00 91.56 87 SER A C 1
ATOM 737 O O . SER A 1 87 ? -0.810 -7.580 -8.380 1.00 91.56 87 SER A O 1
ATOM 739 N N . THR A 1 88 ? -0.809 -5.376 -7.943 1.00 91.69 88 THR A N 1
ATOM 740 C CA . THR A 1 88 ? 0.273 -5.431 -6.944 1.00 91.69 88 THR A CA 1
ATOM 741 C C . THR A 1 88 ? -0.048 -6.384 -5.795 1.00 91.69 88 THR A C 1
ATOM 743 O O . THR A 1 88 ? 0.824 -7.136 -5.375 1.00 91.69 88 THR A O 1
ATOM 746 N N . LEU A 1 89 ? -1.294 -6.401 -5.307 1.00 90.69 89 LEU A N 1
ATOM 747 C CA . LEU A 1 89 ? -1.692 -7.294 -4.212 1.00 90.69 89 LEU A CA 1
ATOM 748 C C . LEU A 1 89 ? -1.560 -8.766 -4.617 1.00 90.69 89 LEU A C 1
ATOM 750 O O . LEU A 1 89 ? -1.119 -9.584 -3.816 1.00 90.69 89 LEU A O 1
ATOM 754 N N . LYS A 1 90 ? -1.920 -9.086 -5.868 1.00 89.75 90 LYS A N 1
ATOM 755 C CA . LYS A 1 90 ? -1.820 -10.443 -6.421 1.00 89.75 90 LYS A CA 1
ATOM 756 C C . LYS A 1 90 ? -0.364 -10.850 -6.612 1.00 89.75 90 LYS A C 1
ATOM 758 O O . LYS A 1 90 ? 0.002 -11.951 -6.229 1.00 89.75 90 LYS A O 1
ATOM 763 N N . ILE A 1 91 ? 0.438 -9.959 -7.194 1.00 91.75 91 ILE A N 1
ATOM 764 C CA . ILE A 1 91 ? 1.861 -10.196 -7.456 1.00 91.75 91 ILE A CA 1
ATOM 765 C C . ILE A 1 91 ? 2.597 -10.475 -6.149 1.00 91.75 91 ILE A C 1
ATOM 767 O O . ILE A 1 91 ? 3.351 -11.429 -6.083 1.00 91.75 91 ILE A O 1
ATOM 771 N N . LEU A 1 92 ? 2.327 -9.693 -5.102 1.00 90.31 92 LEU A N 1
ATOM 772 C CA . LEU A 1 92 ? 2.970 -9.834 -3.795 1.00 90.31 92 LEU A CA 1
ATOM 773 C C . LEU A 1 92 ? 2.303 -10.872 -2.880 1.00 90.31 92 LEU A C 1
ATOM 775 O O . LEU A 1 92 ? 2.640 -10.942 -1.699 1.00 90.31 92 LEU A O 1
ATOM 779 N N . SER A 1 93 ? 1.340 -11.649 -3.389 1.00 90.00 93 SER A N 1
ATOM 780 C CA . SER A 1 93 ? 0.611 -12.663 -2.617 1.00 90.00 93 SER A CA 1
ATOM 781 C C . SER A 1 93 ? 0.033 -12.132 -1.291 1.00 90.00 93 SER A C 1
ATOM 783 O O . SER A 1 93 ? 0.040 -12.832 -0.278 1.00 90.00 93 SER A O 1
ATOM 785 N N . LEU A 1 94 ? -0.452 -10.885 -1.273 1.00 90.75 94 LEU A N 1
ATOM 786 C CA . LEU A 1 94 ? -0.957 -10.253 -0.054 1.00 90.75 94 LEU A CA 1
ATOM 787 C C . LEU A 1 94 ? -2.351 -10.777 0.308 1.00 90.75 94 LEU A C 1
ATOM 789 O O . LEU A 1 94 ? -3.284 -10.726 -0.495 1.00 90.75 94 LEU A O 1
ATOM 793 N N . GLU A 1 95 ? -2.500 -11.230 1.551 1.00 92.06 95 GLU A N 1
ATOM 794 C CA . GLU A 1 95 ? -3.754 -11.760 2.090 1.00 92.06 95 GLU A CA 1
ATOM 795 C C . GLU A 1 95 ? -4.533 -10.684 2.864 1.00 92.06 95 GLU A C 1
ATOM 797 O O . GLU A 1 95 ? -3.954 -9.852 3.565 1.00 92.06 95 GLU A O 1
ATOM 802 N N . LEU A 1 96 ? -5.865 -10.719 2.779 1.00 92.75 96 LEU A N 1
ATOM 803 C CA . LEU A 1 96 ? -6.760 -9.867 3.567 1.00 92.75 96 LEU A CA 1
ATOM 804 C C . LEU A 1 96 ? -7.350 -10.662 4.738 1.00 92.75 96 LEU A C 1
ATOM 806 O O . LEU A 1 96 ? -7.886 -11.750 4.547 1.00 92.75 96 LEU A O 1
ATOM 810 N N . VAL A 1 97 ? -7.306 -10.086 5.939 1.00 93.44 97 VAL A N 1
ATOM 811 C CA . VAL A 1 97 ? -8.058 -10.556 7.117 1.00 93.44 97 VAL A CA 1
ATOM 812 C C . VAL A 1 97 ? -9.510 -10.081 7.043 1.00 93.44 97 VAL A C 1
ATOM 814 O O . VAL A 1 97 ? -10.433 -10.794 7.427 1.00 93.44 97 VAL A O 1
ATOM 817 N N . HIS A 1 98 ? -9.718 -8.870 6.520 1.00 92.38 98 HIS A N 1
ATOM 818 C CA . HIS A 1 98 ? -11.037 -8.282 6.305 1.00 92.38 98 HIS A CA 1
ATOM 819 C C . HIS A 1 98 ? -11.097 -7.536 4.972 1.00 92.38 98 HIS A C 1
ATOM 821 O O . HIS A 1 98 ? -10.129 -6.886 4.579 1.00 92.38 98 HIS A O 1
ATOM 827 N N . GLY A 1 99 ? -12.270 -7.551 4.337 1.00 89.19 99 GLY A N 1
ATOM 828 C CA . GLY A 1 99 ? -12.515 -6.927 3.036 1.00 89.19 99 GLY A CA 1
ATOM 829 C C . GLY A 1 99 ? -12.475 -7.934 1.887 1.00 89.19 99 GLY A C 1
ATOM 830 O O . GLY A 1 99 ? -12.110 -9.090 2.068 1.00 89.19 99 GLY A O 1
ATOM 831 N N . GLU A 1 100 ? -12.867 -7.477 0.702 1.00 88.62 100 GLU A N 1
ATOM 832 C CA . GLU A 1 100 ? -12.975 -8.314 -0.494 1.00 88.62 100 GLU A CA 1
ATOM 833 C C . GLU A 1 100 ? -11.834 -7.999 -1.459 1.00 88.62 100 GLU A C 1
ATOM 835 O O . GLU A 1 100 ? -11.759 -6.882 -1.984 1.00 88.62 100 GLU A O 1
ATOM 840 N N . PHE A 1 101 ? -10.982 -8.990 -1.743 1.00 86.94 101 PHE A N 1
ATOM 841 C CA . PHE A 1 101 ? -9.841 -8.838 -2.655 1.00 86.94 101 PHE A CA 1
ATOM 842 C C . PHE A 1 101 ? -10.273 -8.322 -4.032 1.00 86.94 101 PHE A C 1
ATOM 844 O O . PHE A 1 101 ? -9.606 -7.482 -4.635 1.00 86.94 101 PHE A O 1
ATOM 851 N N . GLU A 1 102 ? -11.445 -8.758 -4.507 1.00 85.56 102 GLU A N 1
ATOM 852 C CA . GLU A 1 102 ? -11.965 -8.357 -5.812 1.00 85.56 102 GLU A CA 1
ATOM 853 C C . GLU A 1 102 ? -12.235 -6.855 -5.935 1.00 85.56 102 GLU A C 1
ATOM 855 O O . GLU A 1 102 ? -12.098 -6.292 -7.024 1.00 85.56 102 GLU A O 1
ATOM 860 N N . THR A 1 103 ? -12.559 -6.204 -4.818 1.00 85.25 103 THR A N 1
ATOM 861 C CA . THR A 1 103 ? -12.886 -4.772 -4.760 1.00 85.25 103 THR A CA 1
ATOM 862 C C . THR A 1 103 ? -11.781 -3.932 -4.118 1.00 85.25 103 THR A C 1
ATOM 864 O O . THR A 1 103 ? -11.884 -2.702 -4.080 1.00 85.25 103 THR A O 1
ATOM 867 N N . ALA A 1 104 ? -10.705 -4.566 -3.650 1.00 88.75 104 ALA A N 1
ATOM 868 C CA . ALA A 1 104 ? -9.576 -3.901 -3.024 1.00 88.75 104 ALA A CA 1
ATOM 869 C C . ALA A 1 104 ? -8.938 -2.879 -3.978 1.00 88.75 104 ALA A C 1
ATOM 871 O O . ALA A 1 104 ? -8.632 -3.191 -5.129 1.00 88.75 104 ALA A O 1
ATOM 872 N N . LEU A 1 105 ? -8.756 -1.645 -3.494 1.00 90.19 105 LEU A N 1
ATOM 873 C CA . LEU A 1 105 ? -8.177 -0.524 -4.252 1.00 90.19 105 LEU A CA 1
ATOM 874 C C . LEU A 1 105 ? -8.914 -0.185 -5.568 1.00 90.19 105 LEU A C 1
ATOM 876 O O . LEU A 1 105 ? -8.358 0.489 -6.430 1.00 90.19 105 LEU A O 1
ATOM 880 N N . SER A 1 106 ? -10.167 -0.631 -5.735 1.00 87.00 106 SER A N 1
ATOM 881 C CA . SER A 1 106 ? -10.968 -0.363 -6.944 1.00 87.00 106 SER A CA 1
ATOM 882 C C . SER A 1 106 ? -11.628 1.019 -6.952 1.00 87.00 106 SER A C 1
ATOM 884 O O . SER A 1 106 ? -12.019 1.517 -8.006 1.00 87.00 106 SER A O 1
ATOM 886 N N . GLN A 1 107 ? -11.761 1.646 -5.780 1.00 88.12 107 GLN A N 1
ATOM 887 C CA . GLN A 1 107 ? -12.386 2.957 -5.619 1.00 88.12 107 GLN A CA 1
ATOM 888 C C . GLN A 1 107 ? -11.329 4.027 -5.330 1.00 88.12 107 GLN A C 1
ATOM 890 O O . GLN A 1 107 ? -10.404 3.773 -4.547 1.00 88.12 107 GLN A O 1
ATOM 895 N N . PRO A 1 108 ? -11.466 5.243 -5.890 1.00 89.19 108 PRO A N 1
ATOM 896 C CA . PRO A 1 108 ? -10.629 6.358 -5.476 1.00 89.19 108 PRO A CA 1
ATOM 897 C C . PRO A 1 108 ? -10.815 6.601 -3.977 1.00 89.19 108 PRO A C 1
ATOM 899 O O . PRO A 1 108 ? -11.887 6.351 -3.426 1.00 89.19 108 PRO A O 1
ATOM 902 N N . HIS A 1 109 ? -9.768 7.101 -3.320 1.00 92.31 109 HIS A N 1
ATOM 903 C CA . HIS A 1 109 ? -9.813 7.436 -1.894 1.00 92.31 109 HIS A CA 1
ATOM 904 C C . HIS A 1 109 ? -10.170 6.228 -1.004 1.00 92.31 109 HIS A C 1
ATOM 906 O O . HIS A 1 109 ? -10.714 6.377 0.089 1.00 92.31 109 HIS A O 1
ATOM 912 N N . SER A 1 110 ? -9.849 5.018 -1.460 1.00 94.75 110 SER A N 1
ATOM 913 C CA . SER A 1 110 ? -9.859 3.813 -0.637 1.00 94.75 110 SER A CA 1
ATOM 914 C C . SER A 1 110 ? -8.445 3.481 -0.175 1.00 94.75 110 SER A C 1
ATOM 916 O O . SER A 1 110 ? -7.460 3.863 -0.808 1.00 94.75 110 SER A O 1
ATOM 918 N N . MET A 1 111 ? -8.339 2.782 0.950 1.00 95.50 111 MET A N 1
ATOM 919 C CA . MET A 1 111 ? -7.067 2.264 1.432 1.00 95.50 111 MET A CA 1
ATOM 920 C C . MET A 1 111 ? -7.222 0.895 2.081 1.00 95.50 111 MET A C 1
ATOM 922 O O . MET A 1 111 ? -8.290 0.540 2.595 1.00 95.50 111 MET A O 1
ATOM 926 N N . LEU A 1 112 ? -6.117 0.159 2.070 1.00 96.75 112 LEU A N 1
ATOM 927 C CA . LEU A 1 112 ? -5.897 -1.035 2.870 1.00 96.75 112 LEU A CA 1
ATOM 928 C C . LEU A 1 112 ? -4.882 -0.691 3.960 1.00 96.75 112 LEU A C 1
ATOM 930 O O . LEU A 1 112 ? -3.983 0.119 3.732 1.00 96.75 112 LEU A O 1
ATOM 934 N N . ILE A 1 113 ? -5.028 -1.292 5.135 1.00 96.38 113 ILE A N 1
ATOM 935 C CA . ILE A 1 113 ? -4.088 -1.124 6.251 1.00 96.38 113 ILE A CA 1
ATOM 936 C C . ILE A 1 113 ? -3.695 -2.489 6.805 1.00 96.38 113 ILE A C 1
ATOM 938 O O . ILE A 1 113 ? -4.485 -3.419 6.723 1.00 96.38 113 ILE A O 1
ATOM 942 N N . THR A 1 114 ? -2.503 -2.628 7.374 1.00 96.38 114 THR A N 1
ATOM 943 C CA . THR A 1 114 ? -2.105 -3.865 8.064 1.00 96.38 114 THR A CA 1
ATOM 944 C C . THR A 1 114 ? -2.799 -3.994 9.420 1.00 96.38 114 THR A C 1
ATOM 946 O O . THR A 1 114 ? -3.293 -3.006 9.978 1.00 96.38 114 THR A O 1
ATOM 949 N N . GLU A 1 115 ? -2.799 -5.200 9.988 1.00 95.56 115 GLU A N 1
ATOM 950 C CA . GLU A 1 115 ? -3.267 -5.465 11.357 1.00 95.56 115 GLU A CA 1
ATOM 951 C C . GLU A 1 115 ? -2.567 -4.558 12.383 1.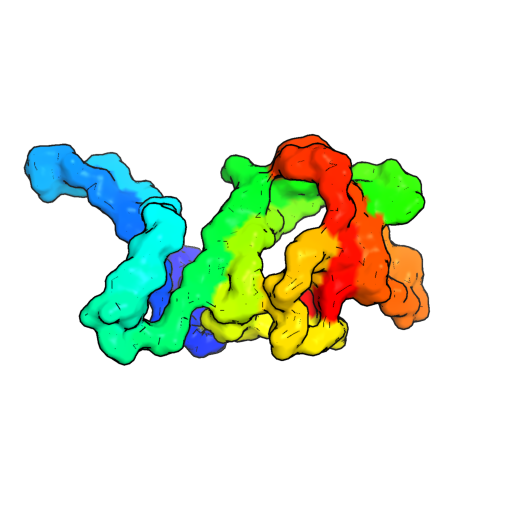00 95.56 115 GLU A C 1
ATOM 953 O O . GLU A 1 115 ? -3.214 -3.947 13.236 1.00 95.56 115 GLU A O 1
ATOM 958 N N . SER A 1 116 ? -1.250 -4.381 12.253 1.00 94.94 116 SER A N 1
ATOM 959 C CA . SER A 1 116 ? -0.456 -3.506 13.121 1.00 94.94 116 SER A CA 1
ATOM 960 C C . SER A 1 116 ? -0.878 -2.030 13.032 1.00 94.94 116 SER A C 1
ATOM 962 O O . SER A 1 116 ? -0.973 -1.335 14.051 1.00 94.94 116 SER A O 1
ATOM 964 N N . VAL A 1 117 ? -1.202 -1.535 11.833 1.00 95.69 117 VAL A N 1
ATOM 965 C CA . VAL A 1 117 ? -1.728 -0.174 11.639 1.00 95.69 117 VAL A CA 1
ATOM 966 C C . VAL A 1 117 ? -3.152 -0.046 12.186 1.00 95.69 117 VAL A C 1
ATOM 968 O O . VAL A 1 117 ? -3.460 0.958 12.836 1.00 95.69 117 VAL A O 1
ATOM 971 N N . ALA A 1 118 ? -4.004 -1.055 11.991 1.00 94.94 118 ALA A N 1
ATOM 972 C CA . ALA A 1 118 ? -5.347 -1.106 12.565 1.00 94.94 118 ALA A CA 1
ATOM 973 C C . ALA A 1 118 ? -5.303 -1.021 14.097 1.00 94.94 118 ALA A C 1
ATOM 975 O O . ALA A 1 118 ? -5.966 -0.164 14.686 1.00 94.94 118 ALA A O 1
ATOM 976 N N . GLN A 1 119 ? -4.450 -1.823 14.737 1.00 93.75 119 GLN A N 1
ATOM 977 C CA . GLN A 1 119 ? -4.236 -1.790 16.182 1.00 93.75 119 GLN A CA 1
ATOM 978 C C . GLN A 1 119 ? -3.709 -0.426 16.647 1.00 9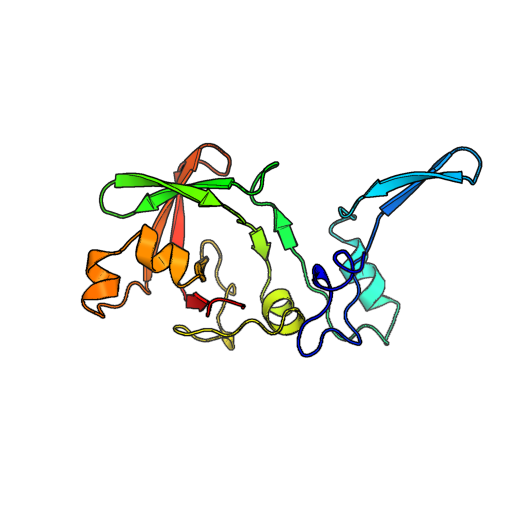3.75 119 GLN A C 1
ATOM 980 O O . GLN A 1 119 ? -4.197 0.126 17.632 1.00 93.75 119 GLN A O 1
ATOM 985 N N . LYS A 1 120 ? -2.752 0.168 15.924 1.00 93.50 120 LYS A N 1
ATOM 986 C CA . LYS A 1 120 ? -2.185 1.482 16.266 1.00 93.50 120 LYS A CA 1
ATOM 987 C C . LYS A 1 120 ? -3.220 2.609 16.223 1.00 93.50 120 LYS A C 1
ATOM 989 O O . LYS A 1 120 ? -3.195 3.493 17.080 1.00 93.50 120 LYS A O 1
ATOM 994 N N . LEU A 1 121 ? -4.089 2.609 15.214 1.00 93.19 121 LEU A N 1
ATOM 995 C CA . LEU A 1 121 ? -5.046 3.689 14.957 1.00 93.19 121 LEU A CA 1
ATOM 996 C C . LEU A 1 121 ? -6.380 3.507 15.689 1.00 93.19 121 LEU A C 1
ATOM 998 O O . LEU A 1 121 ? -7.037 4.496 16.016 1.00 93.19 121 LEU A O 1
ATOM 1002 N N . PHE A 1 122 ? -6.778 2.262 15.946 1.00 93.44 122 PHE A N 1
ATOM 1003 C CA . PHE A 1 122 ? -8.095 1.895 16.464 1.00 93.44 122 PHE A CA 1
ATOM 1004 C C . PHE A 1 122 ? -7.989 0.825 17.558 1.00 93.44 122 PHE A C 1
ATOM 1006 O O . PHE A 1 122 ? -8.762 -0.126 17.584 1.00 93.44 122 PHE A O 1
ATOM 1013 N N . ASN A 1 123 ? -7.026 0.962 18.480 1.00 92.44 123 ASN A N 1
ATOM 1014 C CA . ASN A 1 123 ? -6.742 -0.053 19.505 1.00 92.44 123 ASN A CA 1
ATOM 1015 C C . ASN A 1 123 ? -7.987 -0.504 20.287 1.00 92.44 123 ASN A C 1
ATOM 1017 O O . ASN A 1 123 ? -8.133 -1.682 20.587 1.00 92.44 123 ASN A O 1
ATOM 1021 N N . LYS A 1 124 ? -8.898 0.422 20.620 1.00 92.44 124 LYS A N 1
ATOM 1022 C CA . LYS A 1 124 ? -10.124 0.083 21.358 1.00 92.44 124 LYS A CA 1
ATOM 1023 C C . LYS A 1 124 ? -11.043 -0.805 20.519 1.00 92.44 124 LYS A C 1
ATOM 1025 O O . LYS A 1 124 ? -11.551 -1.800 21.020 1.00 92.44 124 LYS A O 1
ATOM 1030 N N . GLU A 1 125 ? -11.280 -0.423 19.271 1.00 93.75 125 GLU A N 1
ATOM 1031 C CA . GLU A 1 125 ? -12.116 -1.161 18.331 1.00 93.75 125 GLU A CA 1
ATOM 1032 C C . GLU A 1 125 ? -11.483 -2.523 18.006 1.00 93.75 125 GLU A C 1
ATOM 1034 O O . GLU A 1 125 ? -12.175 -3.532 18.075 1.00 93.75 125 GLU A O 1
ATOM 1039 N N . TRP A 1 126 ? -10.165 -2.559 17.782 1.00 91.88 126 TRP A N 1
ATOM 1040 C CA . TRP A 1 126 ? -9.386 -3.775 17.536 1.00 91.88 126 TRP A CA 1
ATOM 1041 C C . TRP A 1 126 ? -9.484 -4.775 18.696 1.00 91.88 126 TRP A C 1
ATOM 1043 O O . TRP A 1 126 ? -9.886 -5.916 18.490 1.00 91.88 126 TRP A O 1
ATOM 1053 N N . VAL A 1 127 ? -9.203 -4.340 19.932 1.00 93.38 127 VAL A N 1
ATOM 1054 C CA . VAL A 1 127 ? -9.268 -5.198 21.134 1.00 93.38 127 VAL A CA 1
ATOM 1055 C C . VAL A 1 127 ? -10.686 -5.709 21.399 1.00 93.38 127 VAL A C 1
ATOM 1057 O O . VAL A 1 127 ? -10.861 -6.839 21.845 1.00 93.38 127 VAL A O 1
ATOM 1060 N N . ASN A 1 128 ? -11.704 -4.901 21.101 1.00 94.50 128 ASN A N 1
ATOM 1061 C CA . ASN A 1 128 ? -13.103 -5.277 21.296 1.00 94.50 128 ASN A CA 1
ATOM 1062 C C . ASN A 1 128 ? -13.703 -6.050 20.105 1.00 94.50 128 ASN A C 1
ATOM 1064 O O . ASN A 1 128 ? -14.899 -6.339 20.126 1.00 94.50 128 ASN A O 1
ATOM 1068 N N . GLY A 1 129 ? -12.932 -6.326 19.046 1.00 90.88 129 GLY A N 1
ATOM 1069 C CA . GLY A 1 129 ? -13.421 -7.000 17.837 1.00 90.88 129 GLY A CA 1
ATOM 1070 C C . GLY A 1 129 ? -14.457 -6.196 17.041 1.00 90.88 129 GLY A C 1
ATOM 1071 O O . GLY A 1 129 ? -15.246 -6.759 16.285 1.00 90.88 129 GLY A O 1
ATOM 1072 N N . THR A 1 130 ? -14.504 -4.875 17.222 1.00 93.31 130 THR A N 1
ATOM 1073 C CA . THR A 1 130 ? -15.385 -3.993 16.451 1.00 93.31 130 THR A CA 1
ATOM 1074 C C . THR A 1 130 ? -14.755 -3.684 15.099 1.00 93.31 130 THR A C 1
ATOM 1076 O O . THR A 1 130 ? -13.615 -3.229 15.022 1.00 93.31 130 THR A O 1
ATOM 1079 N N . SER A 1 131 ? -15.523 -3.885 14.026 1.00 93.50 131 SER A N 1
ATOM 1080 C CA . SER A 1 131 ? -15.056 -3.610 12.668 1.00 93.50 131 SER A CA 1
ATOM 1081 C C . SER A 1 131 ? -14.693 -2.134 12.474 1.00 93.50 131 SER A C 1
ATOM 1083 O O . SER A 1 131 ? -15.431 -1.230 12.871 1.00 93.50 131 SER A O 1
ATOM 1085 N N . ILE A 1 132 ? -13.558 -1.905 11.813 1.00 94.56 132 ILE A N 1
ATOM 1086 C CA . ILE A 1 132 ? -13.083 -0.582 11.382 1.00 94.56 132 ILE A CA 1
ATOM 1087 C C . ILE A 1 132 ? -13.230 -0.375 9.869 1.00 94.56 132 ILE A C 1
ATOM 1089 O O . ILE A 1 132 ? -12.855 0.673 9.345 1.00 94.56 132 ILE A O 1
ATOM 1093 N N . ILE A 1 133 ? -13.785 -1.362 9.157 1.00 95.12 133 ILE A N 1
ATOM 1094 C CA . ILE A 1 133 ? -14.077 -1.245 7.729 1.00 95.12 133 ILE A CA 1
ATOM 1095 C C . ILE A 1 133 ? -15.097 -0.129 7.526 1.00 95.12 133 ILE A C 1
ATOM 1097 O O . ILE A 1 133 ? -16.113 -0.042 8.212 1.00 95.12 133 ILE A O 1
ATOM 1101 N N . GLY A 1 134 ? -14.810 0.742 6.570 1.00 94.12 134 GLY A N 1
ATOM 1102 C CA . GLY A 1 134 ? -15.614 1.906 6.247 1.00 94.12 134 GLY A CA 1
ATOM 1103 C C . GLY A 1 134 ? -15.319 3.150 7.075 1.00 94.12 134 GLY A C 1
ATOM 1104 O O . GLY A 1 134 ? -15.817 4.211 6.706 1.00 94.12 134 GLY A O 1
ATOM 1105 N N . LYS A 1 135 ? -14.488 3.058 8.122 1.00 94.75 135 LYS A N 1
ATOM 1106 C CA . LYS A 1 135 ? -13.967 4.244 8.810 1.00 94.75 135 LYS A CA 1
ATOM 1107 C C . LYS A 1 135 ? -13.020 5.020 7.907 1.00 94.75 135 LYS A C 1
ATOM 1109 O O . LYS A 1 135 ? -12.386 4.457 7.012 1.00 94.75 135 LYS A O 1
ATOM 1114 N N . GLU A 1 136 ? -12.914 6.316 8.168 1.00 94.56 136 GLU A N 1
ATOM 1115 C CA . GLU A 1 136 ? -12.074 7.216 7.389 1.00 94.56 136 GLU A CA 1
ATOM 1116 C C . GLU A 1 136 ? -10.813 7.623 8.153 1.00 94.56 136 GLU A C 1
ATOM 1118 O O . GLU A 1 136 ? -10.822 7.830 9.370 1.00 94.56 136 GLU A O 1
ATOM 1123 N N . LEU A 1 137 ? -9.726 7.785 7.405 1.00 95.12 137 LEU A N 1
ATOM 1124 C CA . LEU A 1 137 ? -8.512 8.451 7.847 1.00 95.12 137 LEU A CA 1
ATOM 1125 C C . LEU A 1 137 ? -8.313 9.717 7.022 1.00 95.12 137 LEU A C 1
ATOM 1127 O O . LEU A 1 137 ? -8.423 9.703 5.798 1.00 95.12 137 LEU A O 1
ATOM 1131 N N . THR A 1 138 ? -8.004 10.820 7.695 1.00 95.19 138 THR A N 1
ATOM 1132 C CA . THR A 1 138 ? -7.635 12.074 7.036 1.00 95.19 138 THR A CA 1
ATOM 1133 C C . THR A 1 138 ? -6.122 12.197 7.004 1.00 95.19 138 THR A C 1
ATOM 1135 O O . THR A 1 138 ? -5.476 12.175 8.052 1.00 95.19 138 THR A O 1
ATOM 1138 N N . SER A 1 139 ? -5.543 12.340 5.821 1.00 93.69 139 SER A N 1
ATOM 1139 C CA . SER A 1 139 ? -4.111 12.551 5.657 1.00 93.69 139 SER A CA 1
ATOM 1140 C C . SER A 1 139 ? -3.687 13.952 6.113 1.00 93.69 139 SER A C 1
ATOM 1142 O O . SER A 1 139 ? -4.370 14.956 5.901 1.00 93.69 139 SER A O 1
ATOM 1144 N N . GLY A 1 140 ? -2.537 14.011 6.771 1.00 89.75 140 GLY A N 1
ATOM 1145 C CA . GLY A 1 140 ? -1.892 15.213 7.281 1.00 89.75 140 GLY A CA 1
ATOM 1146 C C . GLY A 1 140 ? -0.579 15.496 6.556 1.00 89.75 140 GLY A C 1
ATOM 1147 O O . GLY A 1 140 ? -0.462 15.315 5.346 1.00 89.75 140 GLY A O 1
ATOM 1148 N N . GLU A 1 141 ? 0.417 15.963 7.308 1.00 85.12 141 GLU A N 1
ATOM 1149 C CA . GLU A 1 141 ? 1.743 16.289 6.779 1.00 85.12 141 GLU A CA 1
ATOM 1150 C C . GLU A 1 141 ? 2.456 15.081 6.142 1.00 85.12 141 GLU A C 1
ATOM 1152 O O . GLU A 1 141 ? 2.174 13.920 6.457 1.00 85.12 141 GLU A O 1
ATOM 1157 N N . ARG A 1 142 ? 3.443 15.379 5.284 1.00 80.56 142 ARG A N 1
ATOM 1158 C CA . ARG A 1 142 ? 4.222 14.410 4.486 1.00 80.56 142 ARG A CA 1
ATOM 1159 C C . ARG A 1 142 ? 3.404 13.663 3.423 1.00 80.56 142 ARG A C 1
ATOM 1161 O O . ARG A 1 142 ? 3.700 12.517 3.120 1.00 80.56 142 ARG A O 1
ATOM 1168 N N . GLY A 1 143 ? 2.410 14.322 2.827 1.00 74.00 143 GLY A N 1
ATOM 1169 C CA . GLY A 1 143 ? 1.691 13.831 1.649 1.00 74.00 143 GLY A CA 1
ATOM 1170 C C . GLY A 1 143 ? 0.556 14.760 1.226 1.00 74.00 143 GLY A C 1
ATOM 1171 O O . GLY A 1 143 ? 0.657 15.973 1.411 1.00 74.00 143 GLY A O 1
ATOM 1172 N N . LEU A 1 144 ? -0.518 14.203 0.661 1.00 77.19 144 LEU A N 1
ATOM 1173 C CA . LEU A 1 144 ? -1.704 14.973 0.281 1.00 77.19 144 LEU A CA 1
ATOM 1174 C C . LEU A 1 144 ? -2.420 15.457 1.543 1.00 77.19 144 LEU A C 1
ATOM 1176 O O . LEU A 1 144 ? -3.061 14.666 2.218 1.00 77.19 144 LEU A O 1
ATOM 1180 N N . ILE A 1 145 ? -2.331 16.735 1.890 1.00 86.38 145 ILE A N 1
ATOM 1181 C CA . ILE A 1 145 ? -2.934 17.254 3.127 1.00 86.38 145 ILE A CA 1
ATOM 1182 C C . ILE A 1 145 ? -4.467 17.300 2.986 1.00 86.38 145 ILE A C 1
ATOM 1184 O O . ILE A 1 145 ? -4.986 17.659 1.930 1.00 86.38 145 ILE A O 1
ATOM 1188 N N . ASN A 1 146 ? -5.192 16.957 4.056 1.00 89.31 146 ASN A N 1
ATOM 1189 C CA . ASN A 1 146 ? -6.656 17.028 4.171 1.00 89.31 146 ASN A CA 1
ATOM 1190 C C . ASN A 1 146 ? -7.439 16.154 3.173 1.00 89.31 146 ASN A C 1
ATOM 1192 O O . ASN A 1 146 ? -8.585 16.465 2.849 1.00 89.31 146 ASN A O 1
ATOM 1196 N N . ASN A 1 147 ? -6.856 15.049 2.704 1.00 92.00 147 ASN A N 1
ATOM 1197 C CA . ASN A 1 147 ? -7.584 14.061 1.910 1.00 92.00 147 ASN A CA 1
ATOM 1198 C C . ASN A 1 147 ? -8.157 12.976 2.822 1.00 92.00 147 ASN A C 1
ATOM 1200 O O . ASN A 1 147 ? -7.510 12.544 3.773 1.00 92.00 147 ASN A O 1
ATOM 1204 N N . ARG A 1 148 ? -9.391 12.552 2.549 1.00 93.94 148 ARG A N 1
ATOM 1205 C CA . ARG A 1 148 ? -10.059 11.485 3.300 1.00 93.94 148 ARG A CA 1
ATOM 1206 C C . ARG A 1 148 ? -9.946 10.181 2.537 1.00 93.94 148 ARG A C 1
ATOM 1208 O O . ARG A 1 148 ? -10.270 10.153 1.353 1.00 93.94 148 ARG A O 1
ATOM 1215 N N . PHE A 1 149 ? -9.515 9.137 3.234 1.00 94.94 149 PHE A N 1
ATOM 1216 C CA . PHE A 1 149 ? -9.391 7.783 2.721 1.00 94.94 149 PHE A CA 1
ATOM 1217 C C . PHE A 1 149 ? -10.252 6.837 3.547 1.00 94.94 149 PHE A C 1
ATOM 1219 O O . PHE A 1 149 ? -10.147 6.810 4.772 1.00 94.94 149 PHE A O 1
ATOM 1226 N N . LYS A 1 150 ? -11.087 6.044 2.880 1.00 95.81 150 LYS A N 1
ATOM 1227 C CA . LYS A 1 150 ? -11.927 5.027 3.509 1.00 95.81 150 LYS A CA 1
ATOM 1228 C C . LYS A 1 150 ? -11.162 3.711 3.627 1.00 95.81 150 LYS A C 1
ATOM 1230 O O . LYS A 1 150 ? -10.635 3.205 2.636 1.00 95.81 150 LYS A O 1
ATOM 1235 N N . ILE A 1 151 ? -11.145 3.122 4.818 1.00 96.00 151 ILE A N 1
ATOM 1236 C CA . ILE A 1 151 ? -10.575 1.791 5.044 1.00 96.00 151 ILE A CA 1
ATOM 1237 C C . ILE A 1 151 ? -11.508 0.762 4.406 1.00 96.00 151 ILE A C 1
ATOM 1239 O O . ILE A 1 151 ? -12.670 0.643 4.789 1.00 96.00 151 ILE A O 1
ATOM 1243 N N . THR A 1 152 ? -11.007 0.024 3.421 1.00 96.19 152 THR A N 1
ATOM 1244 C CA . THR A 1 152 ? -11.791 -0.976 2.666 1.00 96.19 152 THR A CA 1
ATOM 1245 C C . THR A 1 152 ? -11.347 -2.409 2.922 1.00 96.19 152 THR A C 1
ATOM 1247 O O . THR A 1 152 ? -12.088 -3.338 2.618 1.00 96.19 152 THR A O 1
ATOM 1250 N N . GLY A 1 153 ? -10.185 -2.590 3.546 1.00 95.69 153 GLY A N 1
ATOM 1251 C CA . GLY A 1 153 ? -9.683 -3.898 3.927 1.00 95.69 153 GLY A CA 1
ATOM 1252 C C . GLY A 1 153 ? -8.544 -3.813 4.932 1.00 95.69 153 GLY A C 1
ATOM 1253 O O . GLY A 1 153 ? -7.924 -2.758 5.106 1.00 95.69 153 GLY A O 1
ATOM 1254 N N . ILE A 1 154 ? -8.297 -4.940 5.594 1.00 96.44 154 ILE A N 1
ATOM 1255 C CA . ILE A 1 154 ? -7.186 -5.136 6.522 1.00 96.44 154 ILE A CA 1
ATOM 1256 C C . ILE A 1 154 ? -6.316 -6.253 5.966 1.00 96.44 154 ILE A C 1
ATOM 1258 O O . ILE A 1 154 ? -6.797 -7.370 5.790 1.00 96.44 154 ILE A O 1
ATOM 1262 N N . LEU A 1 155 ? -5.062 -5.933 5.668 1.00 95.69 155 LEU A N 1
ATOM 1263 C CA . LEU A 1 155 ? -4.046 -6.875 5.220 1.00 95.69 155 LEU A CA 1
ATOM 1264 C C . LEU A 1 155 ? -3.524 -7.666 6.411 1.00 95.69 155 LEU A C 1
ATOM 1266 O O . LEU A 1 155 ? -3.269 -7.088 7.468 1.00 95.69 155 LEU A O 1
ATOM 1270 N N . LYS A 1 156 ? -3.341 -8.966 6.205 1.00 94.12 156 LYS A N 1
ATOM 1271 C CA . LYS A 1 156 ? -2.651 -9.845 7.143 1.00 94.12 156 LYS A CA 1
ATOM 1272 C C . LYS A 1 156 ? -1.183 -9.448 7.220 1.00 94.12 156 LYS A C 1
ATOM 1274 O O . LYS A 1 156 ? -0.582 -9.122 6.195 1.00 94.12 156 LYS A O 1
ATOM 1279 N N . GLU A 1 157 ? -0.612 -9.468 8.417 1.00 89.69 157 GLU A N 1
ATOM 1280 C CA . GLU A 1 157 ? 0.811 -9.181 8.582 1.00 89.69 157 GLU A CA 1
ATOM 1281 C C . GLU A 1 157 ? 1.653 -10.272 7.896 1.00 89.69 157 GLU A C 1
ATOM 1283 O O . GLU A 1 157 ? 1.410 -11.473 8.057 1.00 89.69 157 GLU A O 1
ATOM 1288 N N . THR A 1 158 ? 2.632 -9.853 7.101 1.00 74.38 158 THR A N 1
ATOM 1289 C CA . THR A 1 158 ? 3.599 -10.757 6.471 1.00 74.38 158 THR A CA 1
ATOM 1290 C C . THR A 1 158 ? 4.756 -10.996 7.439 1.00 74.38 158 THR A C 1
ATOM 1292 O O . THR A 1 158 ? 5.267 -10.039 8.019 1.00 74.38 158 THR A O 1
ATOM 1295 N N . ALA A 1 159 ? 5.121 -12.265 7.642 1.00 52.38 159 ALA A N 1
ATOM 1296 C CA . ALA A 1 159 ? 6.185 -12.689 8.558 1.00 52.38 159 ALA A CA 1
ATOM 1297 C C . ALA A 1 159 ? 7.591 -12.301 8.080 1.00 52.38 159 ALA A C 1
ATOM 1299 O O . ALA A 1 159 ? 7.793 -12.245 6.846 1.00 52.38 159 ALA A O 1
#

pLDDT: mean 87.58, std 10.62, range [39.62, 96.75]

Foldseek 3Di:
DPPPCVVQDDVQSPPPDQDKDFDDDPNDGPDIGSDDDPCVQVVCVVVPVPDPDDKDWAQQFPQSWWWKAFPVRDTDIDHNHTDIDLRNCVNRVWDFPDADSVCAPVDPQEDEEELVVCCVHPVPCSVVVHDQAQTWMATPPRHDHGRIHGYRTYIYDDD

Secondary structure (DSSP, 8-state):
---SSSTT--TT-TT-----EEEEETTEEEEEES---TTHHHHHHTT-TT------EEESSTTS-EEEE-TT--EEEE-S-EEE-HHHHHHTTPPEEES-GGGTT-STTEEEEEHHHHHHH-HHHHHTT---TT-EEEE-SSSSTT-EEEEEEEEPPP-

Sequence (159 aa):
MHYELSYDQYKGSEDVYRLETHYLKEGKSTQKDAFTDYLLGQQLADKLDQIETIGQLIPYSRDRKGFFKNERNHNHLIQEIYYANKSTLKILSLELVHGEFETALSQPHSMLITESVAQKLFNKEWVNGTSIIGKELTSGERGLINNRFKITGILKETA